Protein AF-A0A6A4VXN3-F1 (afdb_monomer)

Radius of gyration: 31.86 Å; Cα contacts (8 Å, |Δi|>4): 32; chains: 1; bounding box: 62×50×98 Å

Solvent-accessible surface area (backbone atoms only — not comparable to full-atom values): 9277 Å² total; per-residue (Å²): 133,92,81,83,83,81,77,84,75,76,80,71,88,66,71,73,70,73,80,60,86,82,74,81,86,65,92,75,81,71,75,74,71,51,70,69,56,52,52,50,55,51,51,54,34,55,74,64,83,31,64,78,84,81,84,59,95,74,82,67,80,66,89,62,84,85,71,57,68,70,60,46,51,57,50,50,52,55,50,40,43,36,67,64,77,38,33,89,81,28,94,48,31,66,62,48,52,53,52,51,60,68,68,42,53,66,60,54,50,52,50,53,48,48,68,57,47,50,59,53,53,50,49,61,63,59,54,90,60,63,100,72,84,46,73,74,57,47,76,73,74,112

Foldseek 3Di:
DDDDDPDPDDDDPCPVVPPDPDDDDDPPPPPDDDPVRVVVVQVVCLVPVRDDPDPDPDPDPDDHDDDDPVVVVVVVVVVCVQPPVCLPPHPCVVVVVVVVVVVPPVVVVVVVVCVVVVVVVVVVLPPPDDPDDDPVNVVVSD

Sequence (142 aa):
MHLHDERGTSPPPDAVSALWPTQPASAGAAVSPSFATLVSRHLSTARGRGFDDNVGKHLAAPNFDLPPANLWFAACSKLYDELVATPAGSAFSKPLASLCSALDSDTRFSEARCAKVLPMAVSAYQEGLPARYSLDFHNRKV

Organism: Amphibalanus amphitrite (NCBI:txid1232801)

Structure (mmCIF, N/CA/C/O backbone):
data_AF-A0A6A4VXN3-F1
#
_entry.id   AF-A0A6A4VXN3-F1
#
loop_
_atom_site.group_PDB
_atom_site.id
_atom_site.type_symbol
_atom_site.label_atom_id
_atom_site.label_alt_id
_atom_site.label_comp_id
_atom_site.label_asym_id
_atom_site.label_entity_id
_atom_site.label_seq_id
_atom_site.pdbx_PDB_ins_code
_atom_site.Cartn_x
_atom_site.Cartn_y
_atom_site.Cartn_z
_atom_site.occupancy
_atom_site.B_iso_or_equiv
_atom_site.auth_seq_id
_atom_site.auth_comp_id
_atom_site.auth_asym_id
_atom_site.auth_atom_id
_atom_site.pdbx_PDB_model_num
ATOM 1 N N . MET A 1 1 ? -31.993 26.030 -48.307 1.00 39.97 1 MET A N 1
ATOM 2 C CA . MET A 1 1 ? -32.246 26.196 -46.862 1.00 39.97 1 MET A CA 1
ATOM 3 C C . MET A 1 1 ? -31.065 25.550 -46.157 1.00 39.97 1 MET A C 1
ATOM 5 O O . MET A 1 1 ? -30.824 24.373 -46.379 1.00 39.97 1 MET A O 1
ATOM 9 N N . HIS A 1 2 ? -30.232 26.377 -45.526 1.00 38.59 2 HIS A N 1
ATOM 10 C CA . HIS A 1 2 ? -28.898 26.032 -45.031 1.00 38.59 2 HIS A CA 1
ATOM 11 C C . HIS A 1 2 ? -28.971 25.015 -43.882 1.00 38.59 2 HIS A C 1
ATOM 13 O O . HIS A 1 2 ? -29.631 25.282 -42.883 1.00 38.59 2 HIS A O 1
ATOM 19 N N . LEU A 1 3 ? -28.271 23.888 -44.016 1.00 41.94 3 LEU A N 1
ATOM 20 C CA . LEU A 1 3 ? -27.941 22.980 -42.915 1.00 41.94 3 LEU A CA 1
ATOM 21 C C . LEU A 1 3 ? -26.455 23.180 -42.608 1.00 41.94 3 LEU A C 1
ATOM 23 O O . LEU A 1 3 ? -25.604 22.876 -43.441 1.00 41.94 3 LEU A O 1
ATOM 27 N N . HIS A 1 4 ? -26.176 23.783 -41.454 1.00 38.78 4 HIS A N 1
ATOM 28 C CA . HIS A 1 4 ? -24.829 23.989 -40.933 1.00 38.78 4 HIS A CA 1
ATOM 29 C C . HIS A 1 4 ? -24.241 22.661 -40.430 1.00 38.78 4 HIS A C 1
ATOM 31 O O . HIS A 1 4 ? -24.869 21.950 -39.647 1.00 38.78 4 HIS A O 1
ATOM 37 N N . ASP A 1 5 ? -23.034 22.360 -40.908 1.00 46.97 5 ASP A N 1
ATOM 38 C CA . ASP A 1 5 ? -22.112 21.326 -40.429 1.00 46.97 5 ASP A CA 1
ATOM 39 C C . ASP A 1 5 ? -21.413 21.854 -39.165 1.00 46.97 5 ASP A C 1
ATOM 41 O O . ASP A 1 5 ? -20.447 22.609 -39.254 1.00 46.97 5 ASP A O 1
ATOM 45 N N . GLU A 1 6 ? -21.914 21.507 -37.979 1.00 41.19 6 GLU A N 1
ATOM 46 C CA . GLU A 1 6 ? -21.251 21.829 -36.708 1.00 41.19 6 GLU A CA 1
ATOM 47 C C . GLU A 1 6 ? -20.254 20.711 -36.370 1.00 41.19 6 GLU A C 1
ATOM 49 O O . GLU A 1 6 ? -20.533 19.776 -35.615 1.00 41.19 6 GLU A O 1
ATOM 54 N N . ARG A 1 7 ? -19.060 20.795 -36.965 1.00 42.53 7 ARG A N 1
ATOM 55 C CA . ARG A 1 7 ? -17.890 20.038 -36.513 1.00 42.53 7 ARG A CA 1
ATOM 56 C C . ARG A 1 7 ? -17.538 20.481 -35.092 1.00 42.53 7 ARG A C 1
ATOM 58 O O . ARG A 1 7 ? -17.114 21.610 -34.877 1.00 42.53 7 ARG A O 1
ATOM 65 N N . GLY A 1 8 ? -17.686 19.568 -34.133 1.00 47.03 8 GLY A N 1
ATOM 66 C CA . GLY A 1 8 ? -17.228 19.738 -32.756 1.00 47.03 8 GLY A CA 1
ATOM 67 C C . GLY A 1 8 ? -15.720 19.976 -32.701 1.00 47.03 8 GLY A C 1
ATOM 68 O O . GLY A 1 8 ? -14.921 19.044 -32.794 1.00 47.03 8 GLY A O 1
ATOM 69 N N . THR A 1 9 ? -15.334 21.240 -32.570 1.00 48.56 9 THR A N 1
ATOM 70 C CA . THR A 1 9 ? -13.951 21.677 -32.395 1.00 48.56 9 THR A CA 1
ATOM 71 C C . THR A 1 9 ? -13.495 21.324 -30.979 1.00 48.56 9 THR A C 1
ATOM 73 O O . THR A 1 9 ? -14.009 21.858 -29.999 1.00 48.56 9 THR A O 1
ATOM 76 N N . SER A 1 10 ? -12.534 20.404 -30.867 1.00 52.97 10 SER A N 1
ATOM 77 C CA . SER A 1 10 ? -11.819 20.121 -29.616 1.00 52.97 10 SER A CA 1
ATOM 78 C C . SER A 1 10 ? -11.200 21.412 -29.066 1.00 52.97 10 SER A C 1
ATOM 80 O O . SER A 1 10 ? -10.581 22.145 -29.844 1.00 52.97 10 SER A O 1
ATOM 82 N N . PRO A 1 11 ? -11.306 21.707 -27.758 1.00 52.22 11 PRO A N 1
ATOM 83 C CA . PRO A 1 11 ? -10.637 22.871 -27.199 1.00 52.22 11 PRO A CA 1
ATOM 84 C C . PRO A 1 11 ? -9.106 22.699 -27.266 1.00 52.22 11 PRO A C 1
ATOM 86 O O . PRO A 1 11 ? -8.609 21.571 -27.154 1.00 52.22 11 PRO A O 1
ATOM 89 N N . PRO A 1 12 ? -8.353 23.796 -27.473 1.00 54.44 12 PRO A N 1
ATOM 90 C CA . PRO A 1 12 ? -6.896 23.769 -27.524 1.00 54.44 12 PRO A CA 1
ATOM 91 C C . PRO A 1 12 ? -6.286 23.383 -26.161 1.00 54.44 12 PRO A C 1
ATOM 93 O O . PRO A 1 12 ? -6.887 23.648 -25.116 1.00 54.44 12 PRO A O 1
ATOM 96 N N . PRO A 1 13 ? -5.080 22.781 -26.155 1.00 54.75 13 PRO A N 1
ATOM 97 C CA . PRO A 1 13 ? -4.442 22.174 -24.977 1.00 54.75 13 PRO A CA 1
ATOM 98 C C . PRO A 1 13 ? -4.053 23.155 -23.853 1.00 54.75 13 PRO A C 1
ATOM 100 O O . PRO A 1 13 ? -3.588 22.724 -22.800 1.00 54.75 13 PRO A O 1
ATOM 103 N N . ASP A 1 14 ? -4.269 24.458 -24.035 1.00 54.56 14 ASP A N 1
ATOM 104 C CA . ASP A 1 14 ? -3.731 25.500 -23.156 1.00 54.56 14 ASP A CA 1
ATOM 105 C C . ASP A 1 14 ? -4.654 25.891 -21.989 1.00 54.56 14 ASP A C 1
ATOM 107 O O . ASP A 1 14 ? -4.239 26.620 -21.089 1.00 54.56 14 ASP A O 1
ATOM 111 N N . ALA A 1 15 ? -5.893 25.387 -21.943 1.00 46.66 15 ALA A N 1
ATOM 112 C CA . ALA A 1 15 ? -6.861 25.777 -20.910 1.00 46.66 15 ALA A CA 1
ATOM 113 C C . ALA A 1 15 ? -6.550 25.207 -19.508 1.00 46.66 15 ALA A C 1
ATOM 115 O O . ALA A 1 15 ? -6.946 25.791 -18.501 1.00 46.66 15 ALA A O 1
ATOM 116 N N . VAL A 1 16 ? -5.817 24.090 -19.418 1.00 49.53 16 VAL A N 1
ATOM 117 C CA . VAL A 1 16 ? -5.481 23.441 -18.131 1.00 49.53 16 VAL A CA 1
ATOM 118 C C . VAL A 1 16 ? -4.299 24.126 -17.431 1.00 49.53 16 VAL A C 1
ATOM 120 O O . VAL A 1 16 ? -4.174 24.059 -16.209 1.00 49.53 16 VAL A O 1
ATOM 123 N N . SER A 1 17 ? -3.466 24.858 -18.174 1.00 50.38 17 SER A N 1
ATOM 124 C CA . SER A 1 17 ? -2.275 25.532 -17.640 1.00 50.38 17 SER A CA 1
ATOM 125 C C . SER A 1 17 ? -2.587 26.769 -16.784 1.00 50.38 17 SER A C 1
ATOM 127 O O . SER A 1 17 ? -1.692 27.278 -16.114 1.00 50.38 17 SER A O 1
ATOM 129 N N . ALA A 1 18 ? -3.834 27.253 -16.774 1.00 49.12 18 ALA A N 1
ATOM 130 C CA . ALA A 1 18 ? -4.224 28.502 -16.111 1.00 49.12 18 ALA A CA 1
ATOM 131 C C . ALA A 1 18 ? -4.572 28.368 -14.611 1.00 49.12 18 ALA A C 1
ATOM 133 O O . ALA A 1 18 ? -4.806 29.380 -13.955 1.00 49.12 18 ALA A O 1
ATOM 134 N N . LEU A 1 19 ? -4.626 27.149 -14.058 1.00 50.19 19 LEU A N 1
ATOM 135 C CA . LEU A 1 19 ? -5.117 26.897 -12.691 1.00 50.19 19 LEU A CA 1
ATOM 136 C C . LEU A 1 19 ? -4.023 26.660 -11.636 1.00 50.19 19 LEU A C 1
ATOM 138 O O . LEU A 1 19 ? -4.352 26.430 -10.473 1.00 50.19 19 LEU A O 1
ATOM 142 N N . TRP A 1 20 ? -2.738 26.727 -11.997 1.00 45.72 20 TRP A N 1
ATOM 143 C CA . TRP A 1 20 ? -1.644 26.585 -11.030 1.00 45.72 20 TRP A CA 1
ATOM 144 C C . TRP A 1 20 ? -0.971 27.945 -10.762 1.00 45.72 20 TRP A C 1
ATOM 146 O O . TRP A 1 20 ? -0.791 28.727 -11.697 1.00 45.72 20 TRP A O 1
ATOM 156 N N . PRO A 1 21 ? -0.596 28.271 -9.510 1.00 50.56 21 PRO A N 1
ATOM 157 C CA . PRO A 1 21 ? 0.085 29.525 -9.224 1.00 50.56 21 PRO A CA 1
ATOM 158 C C . PRO A 1 21 ? 1.500 29.492 -9.810 1.00 50.56 21 PRO A C 1
ATOM 160 O O . PRO A 1 21 ? 2.352 28.756 -9.318 1.00 50.56 21 PRO A O 1
ATOM 163 N N . THR A 1 22 ? 1.755 30.303 -10.841 1.00 58.41 22 THR A N 1
ATOM 164 C CA . THR A 1 22 ? 3.076 30.457 -11.461 1.00 58.41 22 THR A CA 1
ATOM 165 C C . THR A 1 22 ? 4.107 30.882 -10.414 1.00 58.41 22 THR A C 1
ATOM 167 O O . THR A 1 22 ? 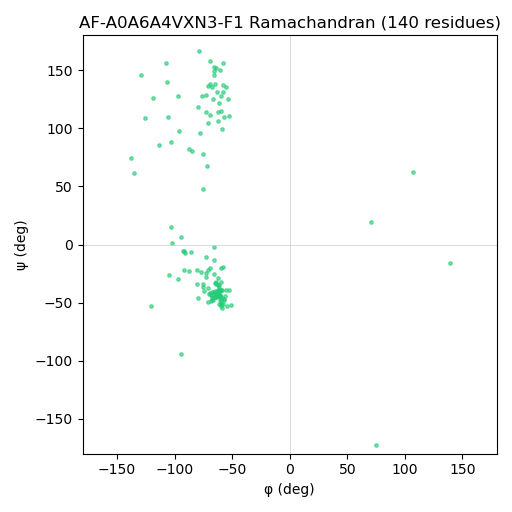4.081 32.001 -9.900 1.00 58.41 22 THR A O 1
ATOM 170 N N . GLN A 1 23 ? 5.016 29.969 -10.087 1.00 55.12 23 GLN A N 1
ATOM 171 C CA . GLN A 1 23 ? 6.103 30.181 -9.135 1.00 55.12 23 GLN A CA 1
ATOM 172 C C . GLN A 1 23 ? 7.091 31.248 -9.667 1.00 55.12 23 GLN A C 1
ATOM 174 O O . GLN A 1 23 ? 7.406 31.228 -10.861 1.00 55.12 23 GLN A O 1
ATOM 179 N N . PRO A 1 24 ? 7.593 32.186 -8.836 1.00 52.12 24 PRO A N 1
ATOM 180 C CA . PRO A 1 24 ? 8.504 33.227 -9.305 1.00 52.12 24 PRO A CA 1
ATOM 181 C C . PRO A 1 24 ? 9.851 32.630 -9.732 1.00 52.12 24 PRO A C 1
ATOM 183 O O . PRO A 1 24 ? 10.414 31.770 -9.054 1.00 52.12 24 PRO A O 1
ATOM 186 N N . ALA A 1 25 ? 10.352 33.098 -10.876 1.00 52.97 25 ALA A N 1
ATOM 187 C CA . ALA A 1 25 ? 11.553 32.596 -11.531 1.00 52.97 25 ALA A CA 1
ATOM 188 C C . ALA A 1 25 ? 12.800 32.722 -10.635 1.00 52.97 25 ALA A C 1
ATOM 190 O O . ALA A 1 25 ? 13.257 33.825 -10.332 1.00 52.97 25 ALA A O 1
ATOM 191 N N . SER A 1 26 ? 13.380 31.587 -10.242 1.00 51.28 26 SER A N 1
ATOM 192 C CA . SER A 1 26 ? 14.692 31.528 -9.596 1.00 51.28 26 SER A CA 1
ATOM 193 C C . SER A 1 26 ? 15.805 31.725 -10.631 1.00 51.28 26 SER A C 1
ATOM 195 O O . SER A 1 26 ? 15.849 31.028 -11.647 1.00 51.28 26 SER A O 1
ATOM 197 N N . ALA A 1 27 ? 16.711 32.669 -10.365 1.00 51.41 27 ALA A N 1
ATOM 198 C CA . ALA A 1 27 ? 17.891 32.941 -11.180 1.00 51.41 27 ALA A CA 1
ATOM 199 C C . ALA A 1 27 ? 18.798 31.701 -11.286 1.00 51.41 27 ALA A C 1
ATOM 201 O O . ALA A 1 27 ? 19.167 31.099 -10.281 1.00 51.41 27 ALA A O 1
ATOM 202 N N . GLY A 1 28 ? 19.139 31.345 -12.528 1.00 50.09 28 GLY A N 1
ATOM 203 C CA . GLY A 1 28 ? 19.724 30.058 -12.908 1.00 50.09 28 GLY A C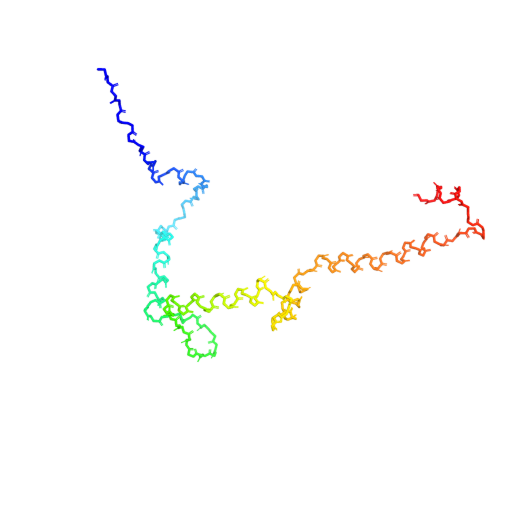A 1
ATOM 204 C C . GLY A 1 28 ? 18.692 29.206 -13.640 1.00 50.09 28 GLY A C 1
ATOM 205 O O . GLY A 1 28 ? 18.295 28.159 -13.142 1.00 50.09 28 GLY A O 1
ATOM 206 N N . ALA A 1 29 ? 18.208 29.679 -14.795 1.00 53.19 29 ALA A N 1
ATOM 207 C CA . ALA A 1 29 ? 17.144 29.034 -15.563 1.00 53.19 29 ALA A CA 1
ATOM 208 C C . ALA A 1 29 ? 17.635 27.739 -16.239 1.00 53.19 29 ALA A C 1
ATOM 210 O O . ALA A 1 29 ? 17.734 27.644 -17.461 1.00 53.19 29 ALA A O 1
ATOM 211 N N . ALA A 1 30 ? 17.943 26.719 -15.439 1.00 61.09 30 ALA A N 1
ATOM 212 C CA . ALA A 1 30 ? 17.819 25.350 -15.890 1.00 61.09 30 ALA A CA 1
ATOM 213 C C . ALA A 1 30 ? 16.334 25.156 -16.203 1.00 61.09 30 ALA A C 1
ATOM 215 O O . ALA A 1 30 ? 15.505 25.139 -15.297 1.00 61.09 30 ALA A O 1
ATOM 216 N N . VAL A 1 31 ? 15.991 25.104 -17.490 1.00 69.81 31 VAL A N 1
ATOM 217 C CA . VAL A 1 31 ? 14.642 24.750 -17.930 1.00 69.81 31 VAL A CA 1
ATOM 218 C C . VAL A 1 31 ? 14.298 23.425 -17.264 1.00 69.81 31 VAL A C 1
ATOM 220 O O . VAL A 1 31 ? 14.905 22.395 -17.569 1.00 69.81 31 VAL A O 1
ATOM 223 N N . SER A 1 32 ? 13.363 23.465 -16.315 1.00 77.19 32 SER A N 1
ATOM 224 C CA . SER A 1 32 ? 12.839 22.271 -15.671 1.00 77.19 32 SER A CA 1
ATOM 225 C C . SER A 1 32 ? 12.356 21.341 -16.780 1.00 77.19 32 SER A C 1
ATOM 227 O O . SER A 1 32 ? 11.569 21.779 -17.627 1.00 77.19 32 SER A O 1
ATOM 229 N N . PRO A 1 33 ? 12.823 20.083 -16.842 1.00 82.69 33 PRO A N 1
ATOM 230 C CA . PRO A 1 33 ? 12.311 19.164 -17.839 1.00 82.69 33 PRO A CA 1
ATOM 231 C C . PRO A 1 33 ? 10.797 19.053 -17.656 1.00 82.69 33 PRO A C 1
ATOM 233 O O . PRO A 1 33 ? 10.303 18.963 -16.530 1.00 82.69 33 PRO A O 1
ATOM 236 N N . SER A 1 34 ? 10.055 19.055 -18.762 1.00 92.56 34 SER A N 1
ATOM 237 C CA . SER A 1 34 ? 8.624 18.771 -18.710 1.00 92.56 34 SER A CA 1
ATOM 238 C C . SER A 1 34 ? 8.391 17.387 -18.094 1.00 92.56 34 SER A C 1
ATOM 240 O O . SER A 1 34 ? 9.258 16.506 -18.152 1.00 92.56 34 SER A O 1
ATOM 242 N N . PHE A 1 35 ? 7.199 17.164 -17.537 1.00 93.56 35 PHE A N 1
ATOM 243 C CA . PHE A 1 35 ? 6.825 15.857 -16.990 1.00 93.56 35 PHE A CA 1
ATOM 244 C C . PHE A 1 35 ? 7.038 14.723 -18.010 1.00 93.56 35 PHE A C 1
ATOM 246 O O . PHE A 1 35 ? 7.567 13.667 -17.669 1.00 93.56 35 PHE A O 1
ATOM 253 N N . ALA A 1 36 ? 6.729 14.973 -19.287 1.00 95.19 36 ALA A N 1
ATOM 254 C CA . ALA A 1 36 ? 6.955 14.017 -20.367 1.00 95.19 36 ALA A CA 1
ATOM 255 C C . ALA A 1 36 ? 8.440 13.654 -20.535 1.00 95.19 36 ALA A C 1
ATOM 257 O O . ALA A 1 36 ? 8.770 12.476 -20.681 1.00 95.19 36 ALA A O 1
ATOM 258 N N . THR A 1 37 ? 9.343 14.637 -20.472 1.00 95.19 37 THR A N 1
ATOM 259 C CA . THR A 1 37 ? 10.794 14.404 -20.540 1.00 95.19 37 THR A CA 1
ATOM 260 C C . THR A 1 37 ? 11.285 13.616 -19.329 1.00 95.19 37 THR A C 1
ATOM 262 O O . THR A 1 37 ? 12.088 12.692 -19.476 1.00 95.19 37 THR A O 1
ATOM 265 N N . LEU A 1 38 ? 10.771 13.936 -18.138 1.00 93.75 38 LEU A N 1
ATOM 266 C CA . LEU A 1 38 ? 11.087 13.210 -16.910 1.00 93.75 38 LEU A CA 1
ATOM 267 C C . LEU A 1 38 ? 10.689 11.734 -17.029 1.00 93.75 38 LEU A C 1
ATOM 269 O O . LEU A 1 38 ? 11.532 10.860 -16.827 1.00 93.75 38 LEU A O 1
ATOM 273 N N . VAL A 1 39 ? 9.442 11.441 -17.403 1.00 95.31 39 VAL A N 1
ATOM 274 C CA . VAL A 1 39 ? 8.947 10.062 -17.544 1.00 95.31 39 VAL A CA 1
ATOM 275 C C . VAL A 1 39 ? 9.685 9.322 -18.657 1.00 95.31 39 VAL A C 1
ATOM 277 O O . VAL A 1 39 ? 10.140 8.198 -18.450 1.00 95.31 39 VAL A O 1
ATOM 280 N N . SER A 1 40 ? 9.879 9.961 -19.814 1.00 95.00 40 SER A N 1
ATOM 281 C CA . SER A 1 40 ? 10.567 9.348 -20.958 1.00 95.00 40 SER A CA 1
ATOM 282 C C . SER A 1 40 ? 11.994 8.935 -20.608 1.00 95.00 40 SER A C 1
ATOM 284 O O . SER A 1 40 ? 12.428 7.850 -20.987 1.00 95.00 40 SER A O 1
ATOM 286 N N . ARG A 1 41 ? 12.715 9.742 -19.820 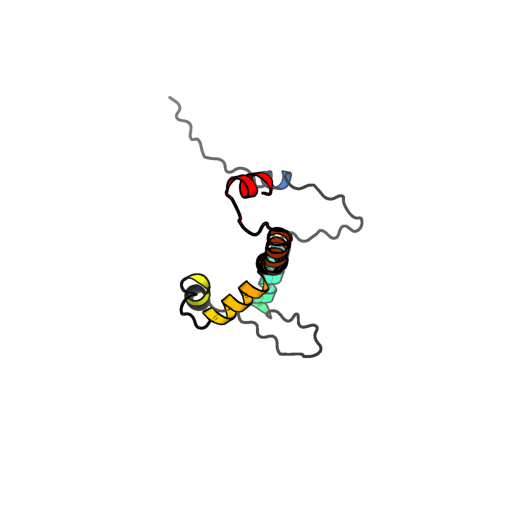1.00 93.75 41 ARG A N 1
ATOM 287 C CA . ARG A 1 41 ? 14.055 9.389 -19.327 1.00 93.75 41 ARG A CA 1
ATOM 288 C C . ARG A 1 41 ? 14.045 8.113 -18.476 1.00 93.75 41 ARG A C 1
ATOM 290 O O . ARG A 1 41 ? 14.920 7.261 -18.649 1.00 93.75 41 ARG A O 1
ATOM 297 N N . HIS A 1 42 ? 13.078 7.968 -17.570 1.00 93.19 42 HIS A N 1
ATOM 298 C CA . HIS A 1 42 ? 12.969 6.782 -16.711 1.00 93.19 42 HIS A CA 1
ATOM 299 C C . HIS A 1 42 ? 12.530 5.552 -17.506 1.00 93.19 42 HIS A C 1
ATOM 301 O O . HIS A 1 42 ? 13.078 4.471 -17.312 1.00 93.19 42 HIS A O 1
ATOM 307 N N . LEU A 1 43 ? 11.628 5.726 -18.472 1.00 94.56 43 LEU A N 1
ATOM 308 C CA . LEU A 1 43 ? 11.186 4.654 -19.356 1.00 94.56 43 LEU A CA 1
ATOM 309 C C . LEU A 1 43 ? 12.317 4.143 -20.256 1.00 94.56 43 LEU A C 1
ATOM 311 O O . LEU A 1 43 ? 12.484 2.935 -20.406 1.00 94.56 43 LEU A O 1
ATOM 315 N N . SER A 1 44 ? 13.124 5.045 -20.818 1.00 95.00 44 SER A N 1
ATOM 316 C CA . SER A 1 44 ? 14.323 4.676 -21.579 1.00 95.00 44 SER A CA 1
ATOM 317 C C . SER A 1 44 ? 15.345 3.938 -20.712 1.00 95.00 44 SER A C 1
ATOM 319 O O . SER A 1 44 ? 16.005 3.022 -21.190 1.00 95.00 44 SER A O 1
ATOM 321 N N . THR A 1 45 ? 15.452 4.296 -19.429 1.00 94.19 45 THR A N 1
ATOM 322 C CA . THR A 1 45 ? 16.334 3.601 -18.477 1.00 94.19 45 THR A CA 1
ATOM 323 C C . THR A 1 45 ? 15.823 2.189 -18.186 1.00 94.19 45 THR A C 1
ATOM 325 O O . THR A 1 45 ? 16.581 1.235 -18.352 1.00 94.19 45 THR A O 1
ATOM 328 N N . ALA A 1 46 ? 14.531 2.048 -17.871 1.00 93.06 46 ALA A N 1
ATOM 329 C CA . ALA A 1 46 ? 13.868 0.765 -17.644 1.00 93.06 46 ALA A CA 1
ATOM 330 C C . ALA A 1 46 ? 14.001 -0.178 -18.850 1.00 93.06 46 ALA A C 1
ATOM 332 O O . ALA A 1 46 ? 14.368 -1.334 -18.700 1.00 93.06 46 ALA A O 1
ATOM 333 N N . ARG A 1 47 ? 13.756 0.323 -20.066 1.00 91.56 47 ARG A N 1
ATOM 334 C CA . ARG A 1 47 ? 13.850 -0.476 -21.302 1.00 91.56 47 ARG A CA 1
ATOM 33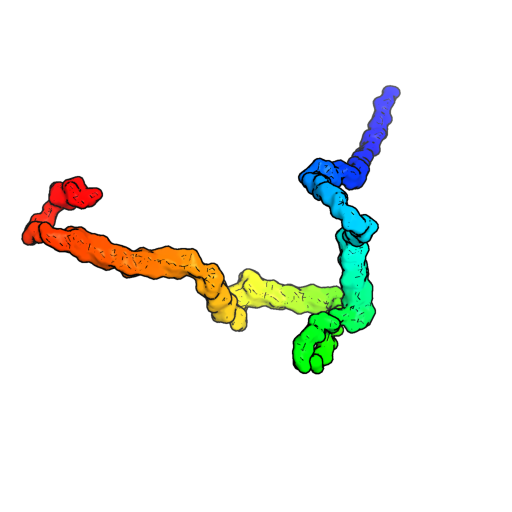5 C C . ARG A 1 47 ? 15.277 -0.845 -21.702 1.00 91.56 47 ARG A C 1
ATOM 337 O O . ARG A 1 47 ? 15.452 -1.753 -22.504 1.00 91.56 47 ARG A O 1
ATOM 344 N N . GLY A 1 48 ? 16.263 -0.089 -21.229 1.00 90.62 48 GLY A N 1
ATOM 345 C CA . GLY A 1 48 ? 17.667 -0.288 -21.561 1.00 90.62 48 GLY A CA 1
ATOM 346 C C . GLY A 1 48 ? 18.368 -1.156 -20.526 1.00 90.62 48 GLY A C 1
ATOM 347 O O . GLY A 1 48 ? 18.383 -2.376 -20.623 1.00 90.62 48 GLY A O 1
ATOM 348 N N . ARG A 1 49 ? 18.991 -0.498 -19.547 1.00 87.06 49 ARG A N 1
ATOM 349 C CA . ARG A 1 49 ? 19.854 -1.144 -18.545 1.00 87.06 49 ARG A CA 1
ATOM 350 C C . ARG A 1 49 ? 19.126 -1.557 -17.261 1.00 87.06 49 ARG A C 1
ATOM 352 O O . ARG A 1 49 ? 19.754 -2.144 -16.391 1.00 87.06 49 ARG A O 1
ATOM 359 N N . GLY A 1 50 ? 17.849 -1.201 -17.117 1.00 89.12 50 GLY A N 1
ATOM 360 C CA . GLY A 1 50 ? 17.115 -1.341 -15.861 1.00 89.12 50 GLY A CA 1
ATOM 361 C C . GLY A 1 50 ? 17.493 -0.284 -14.818 1.00 89.12 50 GLY A C 1
ATOM 362 O O . GLY A 1 50 ? 18.193 0.690 -15.115 1.00 89.12 50 GLY A O 1
ATOM 363 N N . PHE A 1 51 ? 16.985 -0.448 -13.597 1.00 90.19 51 PHE A N 1
ATOM 364 C CA . PHE A 1 51 ? 17.277 0.449 -12.477 1.00 90.19 51 PHE A CA 1
ATOM 365 C C . PHE A 1 51 ? 18.393 -0.127 -11.600 1.00 90.19 51 PHE A C 1
ATOM 367 O O . PHE A 1 51 ? 18.316 -1.274 -11.170 1.00 90.19 51 PHE A O 1
ATOM 374 N N . ASP A 1 52 ? 19.412 0.693 -11.349 1.00 86.69 52 ASP A N 1
ATOM 375 C CA . ASP A 1 52 ? 20.531 0.407 -10.447 1.00 86.69 52 ASP A CA 1
ATOM 376 C C . ASP A 1 52 ? 20.822 1.675 -9.635 1.00 86.69 52 ASP A C 1
ATOM 378 O O . ASP A 1 52 ? 21.708 2.470 -9.951 1.00 86.69 52 ASP A O 1
ATOM 382 N N . ASP A 1 53 ? 19.945 1.946 -8.672 1.00 86.00 53 ASP A N 1
ATOM 383 C CA . ASP A 1 53 ? 19.974 3.109 -7.781 1.00 86.00 53 ASP A CA 1
ATOM 384 C C . ASP A 1 53 ? 20.494 2.756 -6.376 1.00 86.00 53 ASP A C 1
ATOM 386 O O . ASP A 1 53 ? 20.376 3.546 -5.435 1.00 86.00 53 ASP A O 1
ATOM 390 N N . ASN A 1 54 ? 21.117 1.583 -6.228 1.00 84.94 54 ASN A N 1
ATOM 391 C CA . ASN A 1 54 ? 21.677 1.135 -4.965 1.00 84.94 54 ASN A CA 1
ATOM 392 C C . ASN A 1 54 ? 22.926 1.954 -4.595 1.00 84.94 54 ASN A C 1
ATOM 394 O O . ASN A 1 54 ? 24.017 1.754 -5.121 1.00 84.94 54 ASN A O 1
ATOM 398 N N . VAL A 1 55 ? 2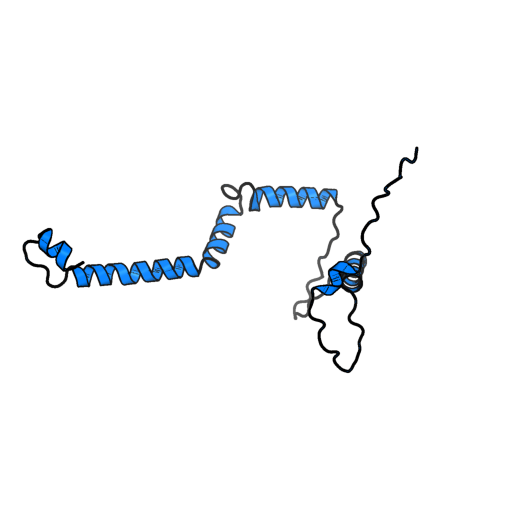2.764 2.866 -3.635 1.00 85.50 55 VAL A N 1
ATOM 399 C CA . VAL A 1 55 ? 23.848 3.678 -3.047 1.00 85.50 55 VAL A CA 1
ATOM 400 C C . VAL A 1 55 ? 24.427 3.071 -1.760 1.00 85.50 55 VAL A C 1
ATOM 402 O O . VAL A 1 55 ? 25.217 3.704 -1.057 1.00 85.50 55 VAL A O 1
ATOM 405 N N . GLY A 1 56 ? 23.993 1.861 -1.401 1.00 83.69 56 GLY A N 1
ATOM 406 C CA . GLY A 1 56 ? 24.401 1.161 -0.193 1.00 83.69 56 GLY A CA 1
ATOM 407 C C . GLY A 1 56 ? 25.771 0.494 -0.313 1.00 83.69 56 GLY A C 1
ATOM 408 O O . GLY A 1 56 ? 26.324 0.295 -1.390 1.00 83.69 56 GLY A O 1
ATOM 409 N N . LYS A 1 57 ? 26.317 0.076 0.833 1.00 80.75 57 LYS A N 1
ATOM 410 C CA . LYS A 1 57 ? 27.585 -0.676 0.890 1.00 80.75 57 LYS A CA 1
ATOM 411 C C . LYS A 1 57 ? 27.466 -2.095 0.323 1.00 80.75 57 LYS A C 1
ATOM 413 O O . LYS A 1 57 ? 28.475 -2.708 -0.013 1.00 80.75 57 LYS A O 1
ATOM 418 N N . HIS A 1 58 ? 26.248 -2.628 0.253 1.00 79.69 58 HIS A N 1
ATOM 419 C CA . HIS A 1 58 ? 25.970 -3.956 -0.274 1.00 79.69 58 HIS A CA 1
ATOM 420 C C . HIS A 1 58 ? 25.550 -3.839 -1.733 1.00 79.69 58 HIS A C 1
ATOM 422 O O . HIS A 1 58 ? 24.389 -3.567 -2.028 1.00 79.69 58 HIS A O 1
ATOM 428 N N . LEU A 1 59 ? 26.508 -4.056 -2.633 1.00 72.19 59 LEU A N 1
ATOM 429 C CA . LEU A 1 59 ? 26.278 -4.118 -4.072 1.00 72.19 59 LEU A CA 1
ATOM 430 C C . LEU A 1 59 ? 25.626 -5.463 -4.416 1.00 72.19 59 LEU A C 1
ATOM 432 O O . LEU A 1 59 ? 26.289 -6.409 -4.835 1.00 72.19 59 LEU A O 1
ATOM 436 N N . ALA A 1 60 ? 24.324 -5.580 -4.164 1.00 76.81 60 ALA A N 1
ATOM 437 C CA . ALA A 1 60 ? 23.532 -6.627 -4.792 1.00 76.81 60 ALA A CA 1
ATOM 438 C C . ALA A 1 60 ? 23.412 -6.300 -6.284 1.00 76.81 60 ALA A C 1
ATOM 440 O O . ALA A 1 60 ? 23.212 -5.137 -6.637 1.00 76.81 60 ALA A O 1
ATOM 441 N N . ALA A 1 61 ? 23.537 -7.312 -7.146 1.00 79.00 61 ALA A N 1
ATOM 442 C CA . ALA A 1 61 ? 23.296 -7.120 -8.569 1.00 79.00 61 ALA A CA 1
ATOM 443 C C . ALA A 1 61 ? 21.864 -6.586 -8.770 1.00 79.00 61 ALA A C 1
ATOM 445 O O . ALA A 1 61 ? 20.933 -7.148 -8.178 1.00 79.00 61 ALA A O 1
ATOM 446 N N . PRO A 1 62 ? 21.671 -5.520 -9.566 1.00 79.75 62 PRO A N 1
ATOM 447 C CA . PRO A 1 62 ? 20.345 -4.980 -9.820 1.00 79.75 62 PRO A CA 1
ATOM 448 C C . PRO A 1 62 ? 19.492 -6.048 -10.509 1.00 79.75 62 PRO A C 1
ATOM 450 O O . PRO A 1 62 ? 19.852 -6.562 -11.567 1.00 79.75 62 PRO A O 1
ATOM 453 N N . ASN A 1 63 ? 18.366 -6.404 -9.891 1.00 83.75 63 ASN A N 1
ATOM 454 C CA . ASN A 1 63 ? 17.402 -7.341 -10.456 1.00 83.75 63 ASN A CA 1
ATOM 455 C C . ASN A 1 63 ? 16.211 -6.555 -11.007 1.00 83.75 63 ASN A C 1
ATOM 457 O O . ASN A 1 63 ? 15.244 -6.290 -10.291 1.00 83.75 63 ASN A O 1
ATOM 461 N N . PHE A 1 64 ? 16.318 -6.142 -12.268 1.00 90.62 64 PHE A N 1
ATOM 462 C CA . PHE A 1 64 ? 15.245 -5.478 -12.994 1.00 90.62 64 PHE A CA 1
ATOM 463 C C . PHE A 1 64 ? 14.861 -6.311 -14.214 1.00 90.62 64 PHE A C 1
ATOM 465 O O . PHE A 1 64 ? 15.715 -6.618 -15.044 1.00 90.62 64 PHE A O 1
ATOM 472 N N . ASP A 1 65 ? 13.574 -6.629 -14.334 1.00 90.06 65 ASP A N 1
ATOM 473 C CA . ASP A 1 65 ? 13.020 -7.358 -15.472 1.00 90.06 65 ASP A CA 1
ATOM 474 C C . ASP A 1 65 ? 11.805 -6.611 -16.036 1.00 90.06 65 ASP A C 1
ATOM 476 O O . ASP A 1 65 ? 11.049 -5.968 -15.300 1.00 90.06 65 ASP A O 1
ATOM 480 N N . LEU A 1 66 ? 11.627 -6.689 -17.355 1.00 91.38 66 LEU A N 1
ATOM 481 C CA . LEU A 1 66 ? 10.523 -6.071 -18.080 1.00 91.38 66 LEU A CA 1
ATOM 482 C C . LEU A 1 66 ? 9.626 -7.175 -18.661 1.00 91.38 66 LEU A C 1
ATOM 484 O O . LEU A 1 66 ? 9.796 -7.562 -19.821 1.00 91.38 66 LEU A O 1
ATOM 488 N N . PRO A 1 67 ? 8.663 -7.694 -17.876 1.00 92.88 67 PRO A N 1
ATOM 489 C CA . PRO A 1 67 ? 7.851 -8.819 -18.306 1.00 92.88 67 PRO A CA 1
ATOM 490 C C . PRO A 1 67 ? 6.960 -8.440 -19.496 1.00 92.88 67 PRO A C 1
ATOM 492 O O . PRO A 1 67 ? 6.487 -7.300 -19.596 1.00 92.88 67 PRO A O 1
ATOM 495 N N . PRO A 1 68 ? 6.656 -9.397 -20.389 1.00 95.19 68 PRO A N 1
ATOM 496 C CA . PRO A 1 68 ? 5.659 -9.180 -21.422 1.00 95.19 68 PRO A CA 1
ATOM 497 C C . PRO A 1 68 ? 4.281 -8.960 -20.784 1.00 95.19 68 PRO A C 1
ATOM 499 O O . PRO A 1 68 ? 3.976 -9.474 -19.703 1.00 95.19 68 PRO A O 1
ATOM 502 N N . ALA A 1 69 ? 3.426 -8.202 -21.474 1.00 95.81 69 ALA A N 1
ATOM 503 C CA . ALA A 1 69 ? 2.153 -7.740 -20.922 1.00 95.81 69 ALA A CA 1
ATOM 504 C C . ALA A 1 69 ? 1.259 -8.886 -20.417 1.00 95.81 69 ALA A C 1
ATOM 506 O O . ALA A 1 69 ? 0.648 -8.771 -19.361 1.00 95.81 69 ALA A O 1
ATOM 507 N N . ASN A 1 70 ? 1.216 -10.015 -21.126 1.00 96.75 70 ASN A N 1
ATOM 508 C CA . ASN A 1 70 ? 0.438 -11.189 -20.725 1.00 96.75 70 ASN A CA 1
ATOM 509 C C . ASN A 1 70 ? 0.881 -11.764 -19.368 1.00 96.75 70 ASN A C 1
ATOM 511 O O . ASN A 1 70 ? 0.032 -12.090 -18.541 1.00 96.75 70 ASN A O 1
ATOM 515 N N . LEU A 1 71 ? 2.192 -11.865 -19.127 1.00 97.19 71 LEU A N 1
ATOM 516 C CA . LEU A 1 71 ? 2.737 -12.350 -17.861 1.00 97.19 71 LEU A CA 1
ATOM 517 C C . LEU A 1 71 ? 2.478 -11.346 -16.736 1.00 97.19 71 LEU A C 1
ATOM 519 O O . LEU A 1 71 ? 2.080 -11.745 -15.644 1.00 97.19 71 LEU A O 1
ATOM 523 N N . TRP A 1 72 ? 2.649 -10.052 -17.025 1.00 96.19 72 TRP A N 1
ATOM 524 C CA . TRP A 1 72 ? 2.350 -8.978 -16.081 1.00 96.19 72 TRP A CA 1
ATOM 525 C C . TRP A 1 72 ? 0.888 -9.014 -15.630 1.00 96.19 72 TRP A C 1
ATOM 527 O O . TRP A 1 72 ? 0.617 -9.080 -14.434 1.00 96.19 72 TRP A O 1
ATOM 537 N N . PHE A 1 73 ? -0.058 -9.065 -16.573 1.00 97.31 73 PHE A N 1
ATOM 538 C CA . PHE A 1 73 ? -1.481 -9.140 -16.244 1.00 97.31 73 PHE A CA 1
ATOM 539 C C . PHE A 1 73 ? -1.825 -10.413 -15.469 1.00 97.31 73 PHE A C 1
ATOM 541 O O . PHE A 1 73 ? -2.520 -10.326 -14.463 1.00 97.31 73 PHE A O 1
ATOM 548 N N . ALA A 1 74 ? -1.292 -11.573 -15.865 1.00 97.25 74 ALA A N 1
ATOM 549 C CA . ALA A 1 74 ? -1.528 -12.823 -15.145 1.00 97.25 74 ALA A CA 1
ATOM 550 C C . ALA A 1 74 ? -1.018 -12.775 -13.692 1.00 97.25 74 ALA A C 1
ATOM 552 O O . ALA A 1 74 ? -1.684 -13.282 -12.787 1.00 97.25 74 ALA A O 1
ATOM 553 N N . ALA A 1 75 ? 0.144 -12.159 -13.455 1.00 96.12 75 ALA A N 1
ATOM 554 C CA . ALA A 1 75 ? 0.681 -11.961 -12.112 1.00 96.12 75 ALA A CA 1
ATOM 555 C C . ALA A 1 75 ? -0.174 -10.973 -11.301 1.00 96.12 75 ALA A C 1
ATOM 557 O O . ALA A 1 75 ? -0.550 -11.277 -10.169 1.00 96.12 75 ALA A O 1
ATOM 558 N N . CYS A 1 76 ? -0.534 -9.826 -11.886 1.00 95.62 76 CYS A N 1
ATOM 559 C CA . CYS A 1 76 ? -1.372 -8.821 -11.234 1.00 95.62 76 CYS A CA 1
ATOM 560 C C . CYS A 1 76 ? -2.761 -9.352 -10.873 1.00 95.62 76 CYS A C 1
ATOM 562 O O . CYS A 1 76 ? -3.235 -9.054 -9.782 1.00 95.62 76 CYS A O 1
ATOM 564 N N . SER A 1 77 ? -3.397 -10.152 -11.735 1.00 94.88 77 SER A N 1
ATOM 565 C CA . SER A 1 77 ? -4.697 -10.764 -11.434 1.00 94.88 77 SER A CA 1
ATOM 566 C C . SER A 1 77 ? -4.621 -11.662 -10.200 1.00 94.88 77 SER A C 1
ATOM 568 O O . SER A 1 77 ? -5.409 -11.493 -9.279 1.00 94.88 77 SER A O 1
ATOM 570 N N . LYS A 1 78 ? -3.611 -12.537 -10.117 1.00 92.81 78 LYS A N 1
ATOM 571 C CA . LYS A 1 78 ? -3.417 -13.392 -8.934 1.00 92.81 78 LYS A CA 1
ATOM 572 C C . LYS A 1 78 ? -3.143 -12.582 -7.668 1.00 92.81 78 LYS A C 1
ATOM 574 O O . LYS A 1 78 ? -3.691 -12.884 -6.615 1.00 92.81 78 LYS A O 1
ATOM 579 N N . LEU A 1 79 ? -2.302 -11.549 -7.763 1.00 92.19 79 LEU A N 1
ATOM 580 C CA . LEU A 1 79 ? -2.027 -10.659 -6.631 1.00 92.19 79 LEU A CA 1
ATOM 581 C C . LEU A 1 79 ? -3.286 -9.916 -6.178 1.00 92.19 79 LEU A C 1
ATOM 583 O O . LEU A 1 79 ? -3.501 -9.759 -4.982 1.00 92.19 79 LEU A O 1
ATOM 587 N N . TYR A 1 80 ? -4.118 -9.473 -7.119 1.00 92.50 80 TYR A N 1
ATOM 588 C CA . TYR A 1 80 ? -5.380 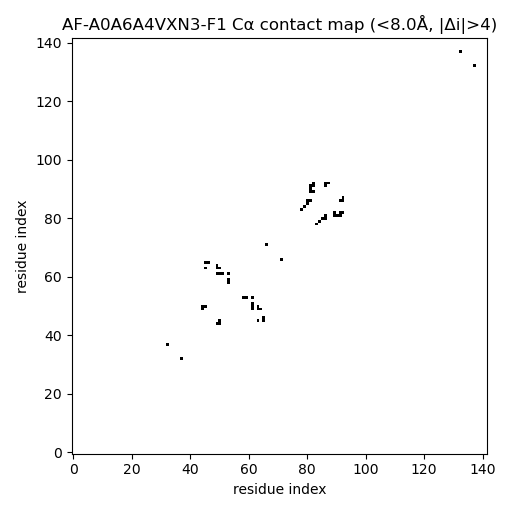-8.810 -6.821 1.00 92.50 80 TYR A CA 1
ATOM 589 C C . TYR A 1 80 ? -6.347 -9.741 -6.085 1.00 92.50 80 TYR A C 1
ATOM 591 O O . TYR A 1 80 ? -6.930 -9.336 -5.079 1.00 92.50 80 TYR A O 1
ATOM 599 N N . ASP A 1 81 ? -6.475 -10.990 -6.530 1.00 90.19 81 ASP A N 1
ATOM 600 C CA . ASP A 1 81 ? -7.365 -11.962 -5.893 1.00 90.19 81 ASP A CA 1
ATOM 601 C C . ASP A 1 81 ? -6.959 -12.230 -4.432 1.00 90.19 81 ASP A C 1
ATOM 603 O O . ASP A 1 81 ? -7.800 -12.214 -3.527 1.00 90.19 81 ASP A O 1
ATOM 607 N N . GLU A 1 82 ? -5.654 -12.386 -4.188 1.00 88.38 82 GLU A N 1
ATOM 608 C CA . GLU A 1 82 ? -5.080 -12.688 -2.870 1.00 88.38 82 GLU A CA 1
ATOM 609 C C . GLU A 1 82 ? -5.051 -11.481 -1.912 1.00 88.38 82 GLU A C 1
ATOM 611 O O . GLU A 1 82 ? -5.230 -11.64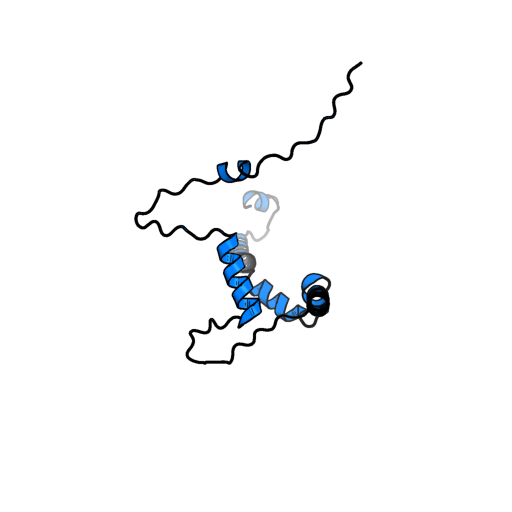1 -0.699 1.00 88.38 82 GLU A O 1
ATOM 616 N N . LEU A 1 83 ? -4.795 -10.272 -2.426 1.00 88.12 83 LEU A N 1
ATOM 617 C CA . LEU A 1 83 ? -4.607 -9.069 -1.604 1.00 88.12 83 LEU A CA 1
ATOM 618 C C . LEU A 1 83 ? -5.870 -8.210 -1.478 1.00 88.12 83 LEU A C 1
ATOM 620 O O . LEU A 1 83 ? -6.023 -7.521 -0.472 1.00 88.12 83 LEU A O 1
ATOM 624 N N . VAL A 1 84 ? -6.750 -8.216 -2.484 1.00 87.56 84 VAL A N 1
ATOM 625 C CA . VAL A 1 84 ? -7.870 -7.265 -2.590 1.00 87.56 84 VAL A CA 1
ATOM 626 C C . VAL A 1 84 ? -9.225 -7.964 -2.628 1.00 87.56 84 VAL A C 1
ATOM 628 O O . VAL A 1 84 ? -10.095 -7.616 -1.832 1.00 87.56 84 VAL A O 1
ATOM 631 N N . ALA A 1 85 ? -9.433 -8.927 -3.531 1.00 85.50 85 ALA A N 1
ATOM 632 C CA . ALA A 1 85 ? -10.757 -9.522 -3.729 1.00 85.50 85 ALA A CA 1
ATOM 633 C C . ALA A 1 85 ? -11.153 -10.476 -2.592 1.00 85.50 85 ALA A C 1
ATOM 635 O O . ALA A 1 85 ? -12.302 -10.475 -2.151 1.00 85.50 85 ALA A O 1
ATOM 636 N N . THR A 1 86 ? -10.204 -11.282 -2.102 1.00 75.94 86 THR A N 1
ATOM 637 C CA . THR A 1 86 ? -10.451 -12.291 -1.058 1.00 75.94 86 THR A CA 1
ATOM 638 C C . THR A 1 86 ? -9.381 -12.294 0.041 1.00 75.94 86 THR A C 1
ATOM 640 O O . THR A 1 86 ? -8.719 -13.304 0.281 1.00 75.94 86 THR A O 1
ATOM 643 N N . PRO A 1 87 ? -9.217 -11.186 0.788 1.00 66.38 87 PRO A N 1
ATOM 644 C CA . PRO A 1 87 ? -8.238 -11.128 1.870 1.00 66.38 87 PRO A CA 1
ATOM 645 C C . PRO A 1 87 ? -8.584 -12.092 3.016 1.00 66.38 87 PRO A C 1
ATOM 647 O O . PRO A 1 87 ? -7.698 -12.535 3.738 1.00 66.38 87 PRO A O 1
ATOM 650 N N . ALA A 1 88 ? -9.859 -12.455 3.194 1.00 66.12 88 ALA A N 1
ATOM 651 C CA . ALA A 1 88 ? -10.304 -13.427 4.190 1.00 66.12 88 ALA A CA 1
ATOM 652 C C . ALA A 1 88 ? -10.171 -14.862 3.644 1.00 66.12 88 ALA A C 1
ATOM 654 O O . ALA A 1 88 ? -11.132 -15.449 3.159 1.00 66.12 88 ALA A O 1
ATOM 655 N N . GLY A 1 89 ? -8.957 -15.410 3.699 1.00 72.75 89 GLY A N 1
ATOM 656 C CA . GLY A 1 89 ? -8.652 -16.773 3.239 1.00 72.75 89 GLY A CA 1
ATOM 657 C C . GLY A 1 89 ? -7.325 -16.889 2.495 1.00 72.75 89 GLY A C 1
ATOM 658 O O . GLY A 1 89 ? -6.786 -17.988 2.390 1.00 72.75 89 GLY A O 1
ATOM 659 N N . SER A 1 90 ? -6.766 -15.759 2.054 1.00 84.50 90 SER A N 1
ATOM 660 C CA . SER A 1 90 ? -5.444 -15.704 1.440 1.00 84.50 90 SER A CA 1
ATOM 661 C C . SER A 1 90 ? -4.318 -15.979 2.434 1.00 84.50 90 SER A C 1
ATOM 663 O O . SER A 1 90 ? -4.427 -15.747 3.650 1.00 84.50 90 SER A O 1
ATOM 665 N N . ALA A 1 91 ? -3.169 -16.394 1.896 1.00 83.94 91 ALA A N 1
ATOM 666 C CA . ALA A 1 91 ? -1.929 -16.508 2.665 1.00 83.94 91 ALA A CA 1
ATOM 667 C C . ALA A 1 91 ? -1.495 -15.156 3.276 1.00 83.94 91 ALA A C 1
ATOM 669 O O . ALA A 1 91 ? -0.757 -15.120 4.262 1.00 83.94 91 ALA A O 1
ATOM 670 N N . PHE A 1 92 ? -1.993 -14.047 2.721 1.00 85.88 92 PHE A N 1
ATOM 671 C CA . PHE A 1 92 ? -1.682 -12.681 3.135 1.00 85.88 92 PHE A CA 1
ATOM 672 C C . PHE A 1 92 ? -2.645 -12.106 4.174 1.00 85.88 92 PHE A C 1
ATOM 674 O O . PHE A 1 92 ? -2.369 -11.037 4.714 1.00 85.88 92 PHE A O 1
ATOM 681 N N . SER A 1 93 ? -3.715 -12.821 4.521 1.00 87.50 93 SER A N 1
ATOM 682 C CA . SER A 1 93 ? -4.729 -12.382 5.487 1.00 87.50 93 SER A CA 1
ATOM 683 C C . SER A 1 93 ? -4.135 -11.895 6.819 1.00 87.50 93 SER A C 1
ATOM 685 O O . SER A 1 93 ? -4.400 -10.777 7.260 1.00 87.50 93 SER A O 1
ATOM 687 N N . LYS A 1 94 ? -3.273 -12.707 7.447 1.00 89.25 94 LYS A N 1
ATOM 688 C CA . LYS A 1 94 ? -2.631 -12.384 8.734 1.00 89.25 94 LYS A CA 1
ATOM 689 C C . LYS A 1 94 ? -1.581 -11.266 8.614 1.00 89.25 94 LYS A C 1
ATOM 691 O O . LYS A 1 94 ? -1.659 -10.327 9.407 1.00 89.25 94 LYS A O 1
ATOM 696 N N . PRO A 1 95 ? -0.621 -11.311 7.664 1.00 90.56 95 PRO A N 1
ATOM 697 C CA . PRO A 1 95 ? 0.307 -10.200 7.454 1.00 90.56 95 PRO A CA 1
ATOM 698 C C . PRO A 1 95 ? -0.393 -8.866 7.171 1.00 90.56 95 PRO A C 1
ATOM 700 O O . PRO A 1 95 ? -0.028 -7.860 7.773 1.00 90.56 95 PRO A O 1
ATOM 703 N N . LEU A 1 96 ? -1.420 -8.852 6.313 1.00 89.31 96 LEU A N 1
ATOM 704 C CA . LEU A 1 96 ? -2.168 -7.635 5.992 1.00 89.31 96 LEU A CA 1
ATOM 705 C C . LEU A 1 96 ? -2.895 -7.085 7.218 1.00 89.31 96 LEU A C 1
ATOM 707 O O . LEU A 1 96 ? -2.764 -5.901 7.504 1.00 89.31 96 LEU A O 1
ATOM 711 N N . ALA A 1 97 ? -3.573 -7.935 7.995 1.00 88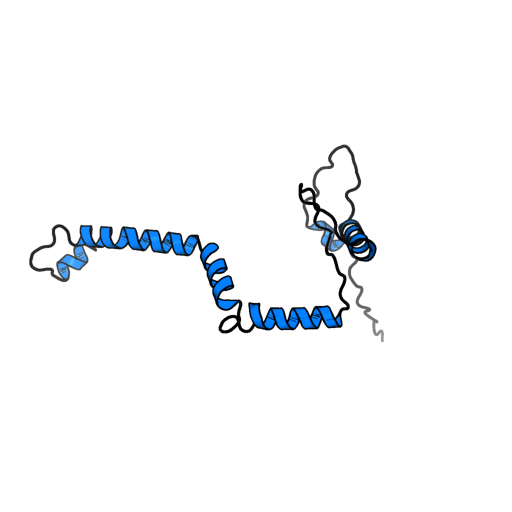.12 97 ALA A N 1
ATOM 712 C CA . ALA A 1 97 ? -4.212 -7.506 9.239 1.00 88.12 97 ALA A CA 1
ATOM 713 C C . ALA A 1 97 ? -3.204 -6.896 10.230 1.00 88.12 97 ALA A C 1
ATOM 715 O O . ALA A 1 97 ? -3.492 -5.885 10.870 1.00 88.12 97 ALA A O 1
ATOM 716 N N . SER A 1 98 ? -1.998 -7.468 10.327 1.00 90.50 98 SER A N 1
ATOM 717 C CA . SER A 1 98 ? -0.928 -6.911 11.160 1.00 90.50 98 SER A CA 1
ATOM 718 C C . SER A 1 98 ? -0.459 -5.539 10.671 1.00 90.50 98 SER A C 1
ATOM 720 O O . SER A 1 98 ? -0.181 -4.671 11.497 1.00 90.50 98 SER A O 1
ATOM 722 N N . LEU A 1 99 ? -0.353 -5.336 9.355 1.00 90.81 99 LEU A N 1
ATOM 723 C CA . LEU A 1 99 ? 0.020 -4.045 8.772 1.00 90.81 99 LEU A CA 1
ATOM 724 C C . LEU A 1 99 ? -1.080 -3.001 8.987 1.00 90.81 99 LEU A C 1
ATOM 726 O O . LEU A 1 99 ? -0.774 -1.890 9.409 1.00 90.81 99 LEU A O 1
ATOM 730 N N . CYS A 1 100 ? -2.348 -3.366 8.784 1.00 88.88 100 CYS A N 1
ATOM 731 C CA . CYS A 1 100 ? -3.487 -2.498 9.087 1.00 88.88 100 CYS A CA 1
ATOM 732 C C . CYS A 1 100 ? -3.475 -2.072 10.562 1.00 88.88 100 CYS A C 1
ATOM 734 O O . CYS A 1 100 ? -3.494 -0.883 10.858 1.00 88.88 100 CYS A O 1
ATOM 736 N N . SER A 1 101 ? -3.287 -3.019 11.486 1.00 88.12 101 SER A N 1
ATOM 737 C CA . SER A 1 101 ? -3.198 -2.718 12.920 1.00 88.12 101 SER A CA 1
ATOM 738 C C . SER A 1 101 ? -2.016 -1.808 13.292 1.00 88.12 101 SER A C 1
ATOM 740 O O . SER A 1 101 ? -2.093 -1.066 14.277 1.00 88.12 101 SER A O 1
ATOM 742 N N . ALA A 1 102 ? -0.918 -1.850 12.532 1.00 89.94 102 ALA A N 1
ATOM 743 C CA . ALA A 1 102 ? 0.211 -0.944 12.729 1.00 89.94 102 ALA A CA 1
ATOM 744 C C . ALA A 1 102 ? -0.102 0.493 12.277 1.00 89.94 102 ALA A C 1
ATOM 746 O O . ALA A 1 102 ? 0.470 1.432 12.827 1.00 89.94 102 ALA A O 1
ATOM 747 N N . LEU A 1 103 ? -1.010 0.661 11.311 1.00 93.81 103 LEU A N 1
ATOM 748 C CA . LEU A 1 103 ? -1.461 1.962 10.811 1.00 93.81 103 LEU A CA 1
ATOM 749 C C . LEU A 1 103 ? -2.635 2.540 11.619 1.00 93.81 103 LEU A C 1
ATOM 751 O O . LEU A 1 103 ? -2.793 3.756 11.656 1.00 93.81 103 LEU A O 1
ATOM 755 N N . ASP A 1 104 ? -3.405 1.704 12.322 1.00 91.44 104 ASP A N 1
ATOM 756 C CA . ASP A 1 104 ? -4.557 2.103 13.148 1.00 91.44 104 ASP A CA 1
ATOM 757 C C . ASP A 1 104 ? -4.158 2.753 14.495 1.00 91.44 104 ASP A C 1
ATOM 759 O O . ASP A 1 104 ? -4.666 2.404 15.567 1.00 91.44 104 ASP A O 1
ATOM 763 N N . SER A 1 105 ? -3.229 3.716 14.479 1.00 91.62 105 SER A N 1
ATOM 764 C CA . SER A 1 105 ? -2.761 4.400 15.693 1.00 91.62 105 SER A CA 1
ATOM 765 C C . SER A 1 105 ? -3.875 5.158 16.407 1.00 91.62 105 SER A C 1
ATOM 767 O O . SER A 1 105 ? -3.939 5.130 17.635 1.00 91.62 105 SER A O 1
ATOM 769 N N . ASP A 1 106 ? -4.766 5.800 15.652 1.00 93.31 106 ASP A N 1
ATOM 770 C CA . ASP A 1 106 ? -5.828 6.646 16.201 1.00 93.31 106 ASP A CA 1
ATOM 771 C C . ASP A 1 106 ? -6.895 5.815 16.912 1.00 93.31 106 ASP A C 1
ATOM 773 O O . ASP A 1 106 ? -7.303 6.144 18.030 1.00 93.31 106 ASP A O 1
ATOM 777 N N . THR A 1 107 ? -7.281 4.686 16.315 1.00 91.25 107 THR A N 1
ATOM 778 C CA . THR A 1 107 ? -8.189 3.714 16.928 1.00 91.25 107 THR A CA 1
ATOM 779 C C . THR A 1 107 ? -7.581 3.161 18.212 1.00 91.25 107 THR A C 1
ATOM 781 O O . THR A 1 107 ? -8.196 3.262 19.274 1.00 91.25 107 THR A O 1
ATOM 784 N N . ARG A 1 108 ? -6.328 2.685 18.164 1.00 90.31 108 ARG A N 1
ATOM 785 C CA . ARG A 1 108 ? -5.634 2.140 19.344 1.00 90.31 108 ARG A CA 1
ATOM 786 C C . ARG A 1 108 ? -5.466 3.177 20.447 1.00 90.31 108 ARG A C 1
ATOM 788 O O . ARG A 1 108 ? -5.579 2.855 21.628 1.0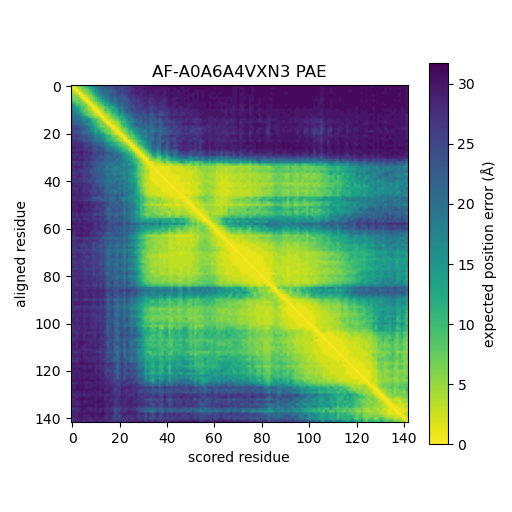0 90.31 108 ARG A O 1
ATOM 795 N N . PHE A 1 109 ? -5.198 4.425 20.079 1.00 93.81 109 PHE A N 1
ATOM 796 C CA . PHE A 1 109 ? -5.086 5.525 21.024 1.00 93.81 109 PHE A CA 1
ATOM 797 C C . PHE A 1 109 ? -6.429 5.852 21.684 1.00 93.81 109 PHE A C 1
ATOM 799 O O . PHE A 1 109 ? -6.488 6.010 22.907 1.00 93.81 109 PHE A O 1
ATOM 806 N N . SER A 1 110 ? -7.502 5.926 20.894 1.00 95.25 110 SER A N 1
ATOM 807 C CA . SER A 1 110 ? -8.862 6.151 21.385 1.00 95.25 110 SER A CA 1
ATOM 808 C C . SER A 1 110 ? -9.286 5.043 22.352 1.00 95.25 110 SER A C 1
ATOM 810 O O . SER A 1 110 ? -9.658 5.324 23.492 1.00 95.25 110 SER A O 1
ATOM 812 N N . GLU A 1 111 ? -9.116 3.780 21.953 1.00 94.69 111 GLU A N 1
ATOM 813 C CA . GLU A 1 111 ? -9.425 2.607 22.773 1.00 94.69 111 GLU A CA 1
ATOM 814 C C . GLU A 1 111 ? -8.614 2.581 24.068 1.00 94.69 111 GLU A C 1
ATOM 816 O O . GLU A 1 111 ? -9.184 2.403 25.142 1.00 94.69 111 GLU A O 1
ATOM 821 N N . ALA A 1 112 ? -7.301 2.825 24.006 1.00 94.69 112 ALA A N 1
ATOM 822 C CA . ALA A 1 112 ? -6.447 2.862 25.192 1.00 94.69 112 ALA A CA 1
ATOM 823 C C . ALA A 1 112 ? -6.859 3.978 26.163 1.00 94.69 112 ALA A C 1
ATOM 825 O O . ALA A 1 112 ? -6.861 3.788 27.384 1.00 94.69 112 ALA A O 1
ATOM 826 N N . ARG A 1 113 ? -7.240 5.148 25.638 1.00 96.56 113 ARG A N 1
ATOM 827 C CA . ARG A 1 113 ? -7.737 6.255 26.458 1.00 96.56 113 ARG A CA 1
ATOM 828 C C . ARG A 1 113 ? -9.072 5.893 27.106 1.00 96.56 113 ARG A C 1
ATOM 830 O O . ARG A 1 113 ? -9.211 6.078 28.313 1.00 96.56 113 ARG A O 1
ATOM 837 N N . CYS A 1 114 ? -10.025 5.360 26.346 1.00 96.19 114 CYS A N 1
ATOM 838 C CA . CYS A 1 114 ? -11.316 4.916 26.870 1.00 96.19 114 CYS A CA 1
ATOM 839 C C . CYS A 1 114 ? -11.146 3.821 27.928 1.00 96.19 114 CYS A C 1
ATOM 841 O O . CYS A 1 114 ? -11.713 3.935 29.013 1.00 96.19 114 CYS A O 1
ATOM 843 N N . ALA A 1 115 ? -10.301 2.823 27.668 1.00 95.75 115 ALA A N 1
ATOM 844 C CA . ALA A 1 115 ? -9.998 1.741 28.601 1.00 95.75 115 ALA A CA 1
ATOM 845 C C . ALA A 1 115 ? -9.394 2.249 29.919 1.00 95.75 115 ALA A C 1
ATOM 847 O O . ALA A 1 115 ? -9.645 1.671 30.973 1.00 95.75 115 ALA A O 1
ATOM 848 N N . LYS A 1 116 ? -8.630 3.348 29.880 1.00 96.44 116 LYS A N 1
ATOM 849 C CA . LYS A 1 116 ? -8.070 3.982 31.080 1.00 96.44 116 LYS A CA 1
ATOM 850 C C . LYS A 1 116 ? -9.086 4.851 31.824 1.00 96.44 116 LYS A C 1
ATOM 852 O O . LYS A 1 116 ? -9.157 4.797 33.047 1.00 96.44 116 LYS A O 1
ATOM 857 N N . VAL A 1 117 ? -9.836 5.686 31.110 1.00 95.75 117 VAL A N 1
ATOM 858 C CA . VAL A 1 117 ? -10.700 6.711 31.720 1.00 95.75 117 VAL A CA 1
ATOM 859 C C . VAL A 1 117 ? -12.021 6.126 32.216 1.00 95.75 117 VAL A C 1
ATOM 861 O O . VAL A 1 117 ? -12.516 6.561 33.253 1.00 95.75 117 VAL A O 1
ATOM 864 N N . LEU A 1 118 ? -12.575 5.122 31.533 1.00 94.06 118 LEU A N 1
ATOM 865 C CA . LEU A 1 118 ? -13.832 4.482 31.924 1.00 94.06 118 LEU A CA 1
ATOM 866 C C . LEU A 1 118 ? -13.816 3.958 33.374 1.00 94.06 118 LEU A C 1
ATOM 868 O O . LEU A 1 118 ? -14.691 4.360 34.140 1.00 94.06 118 LEU A O 1
ATOM 872 N N . PRO A 1 119 ? -12.841 3.138 33.813 1.00 93.69 119 PRO A N 1
ATOM 873 C CA . PRO A 1 119 ? -12.804 2.674 35.199 1.00 93.69 119 PRO A CA 1
ATOM 874 C C . PRO A 1 119 ? -12.598 3.817 36.203 1.00 93.69 119 PRO A C 1
ATOM 876 O O . PRO A 1 119 ? -13.159 3.765 37.294 1.00 93.69 119 PRO A O 1
ATOM 879 N N . MET A 1 120 ? -11.866 4.880 35.841 1.00 92.94 120 MET A N 1
ATOM 880 C CA . MET A 1 120 ? -11.711 6.062 36.702 1.00 92.94 120 MET A CA 1
ATOM 881 C C . MET A 1 120 ? -13.041 6.800 36.897 1.00 92.94 120 MET A C 1
ATOM 883 O O . MET A 1 120 ? -13.395 7.146 38.022 1.00 92.94 120 MET A O 1
ATOM 887 N N . ALA A 1 121 ? -13.793 7.009 35.814 1.00 90.00 121 ALA A N 1
ATOM 888 C CA . ALA A 1 121 ? -15.103 7.648 35.863 1.00 90.00 121 ALA A CA 1
ATOM 889 C C . ALA A 1 121 ? -16.109 6.809 36.664 1.00 90.00 121 ALA A C 1
ATOM 891 O O . ALA A 1 121 ? -16.837 7.348 37.494 1.00 90.00 121 ALA A O 1
ATOM 892 N N . VAL A 1 122 ? -16.109 5.485 36.467 1.00 90.12 122 VAL A N 1
ATOM 893 C CA . VAL A 1 122 ? -16.959 4.556 37.227 1.00 90.12 122 VAL A CA 1
ATOM 894 C C . VAL A 1 122 ? -16.612 4.586 38.717 1.00 90.12 122 VAL A C 1
ATOM 896 O O . VAL A 1 122 ? -17.524 4.679 39.535 1.00 90.12 122 VAL A O 1
ATOM 899 N N . SER A 1 123 ? -15.323 4.575 39.075 1.00 89.44 123 SER A N 1
ATOM 900 C CA . SER A 1 123 ? -14.882 4.677 40.473 1.00 89.44 123 SER A CA 1
ATOM 901 C C . SER A 1 123 ? -15.360 5.979 41.114 1.00 89.44 123 SER A C 1
ATOM 903 O O . SER A 1 123 ? -16.030 5.943 42.140 1.00 89.44 123 SER A O 1
ATOM 905 N N . ALA A 1 124 ? -15.112 7.127 40.476 1.00 86.69 124 ALA A N 1
ATOM 906 C CA . ALA A 1 124 ? -15.538 8.433 40.987 1.00 86.69 124 ALA A CA 1
ATOM 907 C C . ALA A 1 124 ? -17.068 8.554 41.108 1.00 86.69 124 ALA A C 1
ATOM 909 O O . ALA A 1 124 ? -17.595 9.185 42.024 1.00 86.69 124 ALA A O 1
ATOM 910 N N . TYR A 1 125 ? -17.805 7.933 40.189 1.00 82.88 125 TYR A N 1
ATOM 911 C CA . TYR A 1 125 ? -19.259 7.903 40.240 1.00 82.88 125 TYR A CA 1
ATOM 912 C C . TYR A 1 125 ? -19.784 7.082 41.427 1.00 82.88 125 TYR A C 1
ATOM 914 O O . TYR A 1 125 ? -20.748 7.493 42.087 1.00 82.88 125 TYR A O 1
ATOM 922 N N . GLN A 1 126 ? -19.139 5.942 41.694 1.00 83.50 126 GLN A N 1
ATOM 923 C CA . GLN A 1 126 ? -19.471 5.028 42.787 1.00 83.50 126 GLN A CA 1
ATOM 924 C C . GLN A 1 126 ? -18.989 5.519 44.158 1.00 83.50 126 GLN A C 1
ATOM 926 O O . GLN A 1 126 ? -19.580 5.167 45.181 1.00 83.50 126 GLN A O 1
ATOM 931 N N . GLU A 1 127 ? -17.969 6.373 44.195 1.00 83.12 127 GLU A N 1
ATOM 932 C CA . GLU A 1 127 ? -17.509 7.018 45.418 1.00 83.12 127 GLU A CA 1
ATOM 933 C C . GLU A 1 127 ? -18.594 7.930 46.020 1.00 83.12 127 GLU A C 1
ATOM 935 O O . GLU A 1 127 ? -19.245 8.742 45.350 1.00 83.12 127 GLU A O 1
ATOM 940 N N . GLY A 1 128 ? -18.819 7.761 47.327 1.00 73.19 128 GLY A N 1
ATOM 941 C CA . GLY A 1 128 ? -19.796 8.539 48.090 1.00 73.19 128 GLY A CA 1
ATOM 942 C C . GLY A 1 128 ? -21.264 8.231 47.771 1.00 73.19 128 GLY A C 1
ATOM 943 O O . GLY A 1 128 ? -22.126 9.068 48.042 1.00 73.19 128 GLY A O 1
ATOM 944 N N . LEU A 1 129 ? -21.579 7.072 47.175 1.00 75.69 129 LEU A N 1
ATOM 945 C CA . LEU A 1 129 ? -22.970 6.686 46.932 1.00 75.69 129 LEU A CA 1
ATOM 946 C C . LEU A 1 129 ? -23.714 6.329 48.235 1.00 75.69 129 LEU A C 1
ATOM 948 O O . LEU A 1 129 ? -23.181 5.595 49.071 1.00 75.69 129 LEU A O 1
ATOM 952 N N . PRO A 1 130 ? -24.965 6.799 48.411 1.00 77.81 130 PRO A N 1
ATOM 953 C CA . PRO A 1 130 ? -25.815 6.375 49.518 1.00 77.81 130 PRO A CA 1
ATOM 954 C C . PRO A 1 130 ? -26.084 4.865 49.480 1.00 77.81 130 PRO A C 1
ATOM 956 O O . PRO A 1 130 ? -26.210 4.278 48.408 1.00 77.81 130 PRO A O 1
ATOM 959 N N . ALA A 1 131 ? -26.291 4.250 50.649 1.00 74.94 131 ALA A N 1
ATOM 960 C CA . ALA A 1 131 ? -26.572 2.813 50.776 1.00 74.94 131 ALA A CA 1
ATOM 961 C C . ALA A 1 131 ? -27.818 2.334 49.996 1.00 74.94 131 ALA A C 1
ATOM 963 O O . ALA A 1 131 ? -27.956 1.142 49.728 1.00 74.94 131 ALA A O 1
ATOM 964 N N . ARG A 1 132 ? -28.733 3.244 49.632 1.00 77.31 132 ARG A N 1
ATOM 965 C CA . ARG A 1 132 ? -29.829 2.979 48.690 1.00 77.31 132 ARG A CA 1
ATOM 966 C C . ARG A 1 132 ? -29.793 4.003 47.572 1.00 77.31 132 ARG A C 1
ATOM 968 O O . ARG A 1 132 ? -30.109 5.172 47.775 1.00 77.31 132 ARG A O 1
ATOM 975 N N . TYR A 1 133 ? -29.413 3.530 46.398 1.00 77.81 133 TYR A N 1
ATOM 976 C CA . TYR A 1 133 ? -29.370 4.323 45.187 1.00 77.81 133 TYR A CA 1
ATOM 977 C C . TYR A 1 133 ? -30.779 4.448 44.591 1.00 77.81 133 TYR A C 1
ATOM 979 O O . TYR A 1 133 ? -31.393 3.434 44.262 1.00 77.81 133 TYR A O 1
ATOM 987 N N . SER A 1 134 ? -31.316 5.667 44.483 1.00 82.94 134 SER A N 1
ATOM 988 C CA . SER A 1 134 ? -32.628 5.923 43.871 1.00 82.94 134 SER A CA 1
ATOM 989 C C . SER A 1 134 ? -32.492 6.592 42.503 1.00 82.94 134 SER A C 1
ATOM 991 O O . SER A 1 134 ? -31.502 7.264 42.214 1.00 82.94 134 SER A O 1
ATOM 993 N N . LEU A 1 135 ? -33.520 6.437 41.666 1.00 81.19 135 LEU A N 1
ATOM 994 C CA . LEU A 1 135 ? -33.567 7.020 40.322 1.00 81.19 135 LEU A CA 1
ATOM 995 C C . LEU A 1 135 ? -33.585 8.563 40.364 1.00 81.19 135 LEU A C 1
ATOM 997 O O . LEU A 1 135 ? -32.945 9.213 39.542 1.00 81.19 135 LEU A O 1
ATOM 1001 N N . ASP A 1 136 ? -34.207 9.151 41.392 1.00 80.06 136 ASP A N 1
ATOM 1002 C CA . ASP A 1 136 ? -34.143 10.596 41.663 1.00 80.06 136 ASP A CA 1
ATOM 1003 C C . ASP A 1 136 ? -32.729 11.083 42.005 1.00 80.06 136 ASP A C 1
ATOM 1005 O O . ASP A 1 136 ? -32.358 12.205 41.668 1.00 80.06 136 ASP A O 1
ATOM 1009 N N . PHE A 1 137 ? -31.927 10.258 42.685 1.00 78.75 137 PHE A N 1
ATOM 1010 C CA . PHE A 1 137 ? -30.538 10.591 43.001 1.00 78.75 137 PHE A CA 1
ATOM 1011 C C . PHE A 1 137 ? -29.633 10.459 41.766 1.00 78.75 137 PHE A C 1
ATOM 1013 O O . PHE A 1 137 ? -28.718 11.262 41.595 1.00 78.75 137 PHE A O 1
ATOM 1020 N N . HIS A 1 138 ? -29.922 9.505 40.874 1.00 81.25 138 HIS A N 1
ATOM 1021 C CA . HIS A 1 138 ? -29.246 9.358 39.582 1.00 81.25 138 HIS A CA 1
ATOM 1022 C C . HIS A 1 138 ? -29.382 10.596 38.704 1.00 81.25 138 HIS A C 1
ATOM 1024 O O . HIS A 1 138 ? -28.375 11.195 38.336 1.00 81.25 138 HIS A O 1
ATOM 1030 N N . ASN A 1 139 ? -30.620 11.033 38.473 1.00 79.81 139 ASN A N 1
ATOM 1031 C CA . ASN A 1 139 ? -30.929 12.179 37.616 1.00 79.81 139 ASN A CA 1
ATOM 1032 C C . ASN A 1 139 ? -30.405 13.521 38.159 1.00 79.81 139 ASN A C 1
ATOM 1034 O O . ASN A 1 139 ? -30.424 14.515 37.445 1.00 79.81 139 ASN A O 1
ATOM 1038 N N . ARG A 1 140 ? -29.989 13.579 39.434 1.00 77.75 140 ARG A N 1
ATOM 1039 C CA . ARG A 1 140 ? -29.353 14.764 40.034 1.00 77.75 140 ARG A CA 1
ATOM 1040 C C . ARG A 1 140 ? -27.825 14.751 39.937 1.00 77.75 140 ARG A C 1
ATOM 1042 O O . ARG A 1 140 ? -27.225 15.806 40.119 1.00 77.75 140 ARG A O 1
ATOM 1049 N N . LYS A 1 141 ? -27.202 13.579 39.765 1.00 71.88 141 LYS A N 1
ATOM 1050 C CA . LYS A 1 141 ? -25.738 13.395 39.820 1.00 71.88 141 LYS A CA 1
ATOM 1051 C C . LYS A 1 141 ? -25.109 13.209 38.429 1.00 71.88 141 LYS A C 1
ATOM 1053 O O . LYS A 1 141 ? -23.924 13.501 38.289 1.00 71.88 141 LYS A O 1
ATOM 1058 N N . VAL A 1 142 ? -25.867 12.700 37.453 1.00 62.84 142 VAL A N 1
ATOM 1059 C CA . VAL A 1 142 ? -25.497 12.593 36.023 1.00 62.84 142 VAL A CA 1
ATOM 1060 C C . VAL A 1 142 ? -25.957 13.838 35.280 1.00 62.84 142 VAL A C 1
ATOM 1062 O O . VAL A 1 142 ? -25.168 14.328 34.445 1.00 62.84 142 VAL A O 1
#

Mean predicted aligned error: 15.87 Å

Secondary structure (DSSP, 8-state):
---------PPPGGGGGGGS------SS---PPPHHHHHHHHHHHHHTT------SSS-PPP------HHHHHHHHHHHHIIIII-TTTSTTHHHHHHHHHHH-HHHHHHHHHHHHHHHHHHHHHHTT--SS--HHHHHHH-

InterPro domains:
  IPR019354 Nonsense-mediated mRNA decay factor SMG8-like [PF10220] (29-141)
  IPR019354 Nonsense-mediated mRNA decay factor SMG8-like [PTHR13091] (27-141)

pLDDT: mean 79.49, std 17.24, range [38.59, 97.31]